Protein AF-A0A0G0H6N5-F1 (afdb_monomer)

pLDDT: mean 94.44, std 5.09, range [59.12, 98.62]

Solvent-accessible surface area (backbone atoms only — not comparable to full-atom values): 9482 Å² total; per-residue (Å²): 94,70,70,58,43,54,49,43,52,52,52,49,60,55,53,62,74,76,54,76,75,87,53,90,59,42,67,60,72,41,92,57,37,70,58,47,52,51,39,45,50,52,49,59,73,76,41,71,73,74,54,72,69,53,48,54,53,51,50,51,51,42,45,60,33,51,78,70,48,75,61,37,67,60,48,35,77,40,40,87,66,27,51,71,58,52,59,52,42,56,65,43,92,46,61,54,31,23,23,48,44,26,50,29,56,28,70,55,72,43,73,83,48,47,59,55,32,59,58,31,58,72,44,93,46,68,65,31,22,44,30,11,54,60,18,48,72,45,35,87,71,52,74,68,55,40,50,48,54,45,63,76,43,66,84,54,84,50,66,67,55,46,52,53,49,64,74,68,102

Secondary structure (DSSP, 8-state):
-HHHHHHHHHHHHHHTTTS--SSTTGGGG-TTHHHHHHHHHHHHHT-SS--HHHHHHHHHHHHHTTTT-TTHHHHHHHTTT-HHHHHHHHT-S-HHHHHHHHHHTTSS--HHHHHHHHHHTT-SSHHHHHHHHHHHTTS---HHHHHHHHHHTTT---HHHHHHHHHH-

Organism: NCBI:txid1619087

Foldseek 3Di:
DLVQLVVVVVLLVVVVVVFDPPDPLSSCVRPCNVVNLVVLLCLLPVDLDDDPSNLVSNLVNLQSCLVVLSCLVSCLVCVVSRVVSLVSQCPDPRLSRNLSSLLSLLPAADPVSLVSLLVQCPPPDVSSVLSSLVSCVRHDDDPVSLVCLCVSCVPPPPPSSVVSNVVSD

InterPro domains:
  IPR011989 Armadillo-like helical [G3DSA:1.25.10.10] (49-158)
  IPR016024 Armadillo-type fold [SSF48371] (86-138)

Radius of gyration: 17.11 Å; Cα contacts (8 Å, |Δi|>4): 186; chains: 1; bounding box: 37×38×45 Å

Nearest PDB structures (foldseek):
  7q1f-assembly2_U  TM=6.982E-01  e=2.074E-02  synthetic construct
  6gwd-assembly1_H  TM=5.064E-01  e=9.784E-03  synthetic construct
  8rbz-assembly1_d  TM=5.357E-01  e=2.502E-02  Homo sapiens
  7q1f-assembly1_D  TM=4.935E-01  e=2.502E-02  synthetic construct
  4zv6-assembly1_A  TM=5.018E-01  e=3.476E-02  synthetic construct

Sequence (169 aa):
MKNKLKIEIINWKHWAKGASKEEDGWESDYPNWNNLISTTTDLIENSKQKSEEELKLIEFVLKVSEETEDLIPIIKINADKHKEMIQYLISSVHWEVRWQICECLSNGNNEYWKKFLISALDDKNEYVQRRALLALNNHDLNELEKIYIKKRFEDTKNKYISKIVTELS

Mean predicted aligned error: 3.4 Å

Structure (mmCIF, N/CA/C/O backbone):
data_AF-A0A0G0H6N5-F1
#
_entry.id   AF-A0A0G0H6N5-F1
#
loop_
_atom_site.group_PDB
_atom_site.id
_atom_site.type_symbol
_atom_site.label_atom_id
_atom_site.label_alt_id
_atom_site.label_comp_id
_atom_site.label_asym_id
_atom_site.label_entity_id
_atom_site.label_seq_id
_atom_site.pdbx_PDB_ins_code
_atom_site.Cartn_x
_atom_site.Cartn_y
_atom_site.Cartn_z
_atom_site.occupancy
_atom_site.B_iso_or_equiv
_atom_site.auth_seq_id
_atom_site.auth_comp_id
_atom_site.auth_asym_id
_atom_site.auth_atom_id
_atom_site.pdbx_PDB_model_num
ATOM 1 N N . MET A 1 1 ? 13.482 12.205 -13.484 1.00 79.31 1 MET A N 1
ATOM 2 C CA . MET A 1 1 ? 13.021 10.988 -12.774 1.00 79.31 1 MET A CA 1
ATOM 3 C C . MET A 1 1 ? 11.890 10.292 -13.521 1.00 79.31 1 MET A C 1
ATOM 5 O O . MET A 1 1 ? 12.128 9.210 -14.032 1.00 79.31 1 MET A O 1
ATOM 9 N N . LYS A 1 2 ? 10.725 10.929 -13.712 1.00 86.00 2 LYS A N 1
ATOM 10 C CA . LYS A 1 2 ? 9.573 10.369 -14.452 1.00 86.00 2 LYS A CA 1
ATOM 11 C C . LYS A 1 2 ? 9.917 9.663 -15.778 1.00 86.00 2 LYS A C 1
ATOM 13 O O . LYS A 1 2 ? 9.547 8.511 -15.967 1.00 86.00 2 LYS A O 1
ATOM 18 N N . ASN A 1 3 ? 10.670 10.316 -16.670 1.00 90.69 3 ASN A N 1
ATOM 19 C CA . ASN A 1 3 ? 11.058 9.718 -17.960 1.00 90.69 3 ASN A CA 1
ATOM 20 C C . ASN A 1 3 ? 11.945 8.475 -17.799 1.00 90.69 3 ASN A C 1
ATOM 22 O O . ASN A 1 3 ? 11.782 7.517 -18.545 1.00 90.69 3 ASN A O 1
ATOM 26 N N . LYS A 1 4 ? 12.842 8.472 -16.803 1.00 94.25 4 LYS A N 1
ATOM 27 C CA . LYS A 1 4 ? 13.697 7.320 -16.489 1.00 94.25 4 LYS A CA 1
ATOM 28 C C . LYS A 1 4 ? 12.845 6.149 -15.996 1.00 94.25 4 LYS A C 1
ATOM 30 O O . LYS A 1 4 ? 12.963 5.058 -16.534 1.00 94.25 4 LYS A O 1
ATOM 35 N N . LEU A 1 5 ? 11.914 6.399 -15.068 1.00 96.50 5 LEU A N 1
ATOM 36 C CA . LEU A 1 5 ? 11.008 5.363 -14.562 1.00 96.50 5 LEU A CA 1
ATOM 37 C C . LEU A 1 5 ? 10.141 4.764 -15.675 1.00 96.50 5 LEU A C 1
ATOM 39 O O . LEU A 1 5 ? 9.966 3.554 -15.757 1.00 96.50 5 LEU A O 1
ATOM 43 N N . LYS A 1 6 ? 9.630 5.610 -16.575 1.00 97.56 6 LYS A N 1
ATOM 44 C CA . LYS A 1 6 ? 8.842 5.161 -17.725 1.00 97.56 6 LYS A CA 1
ATOM 45 C C . LYS A 1 6 ? 9.638 4.223 -18.637 1.00 97.56 6 LYS A C 1
ATOM 47 O O . LYS A 1 6 ? 9.087 3.221 -19.083 1.00 97.56 6 LYS A O 1
ATOM 52 N N . ILE A 1 7 ? 10.911 4.531 -18.890 1.00 97.38 7 ILE A N 1
ATOM 53 C CA . ILE A 1 7 ? 11.813 3.669 -19.668 1.00 97.38 7 ILE A CA 1
ATOM 54 C C . ILE A 1 7 ? 12.045 2.341 -18.939 1.00 97.38 7 ILE A C 1
ATOM 56 O O . ILE A 1 7 ? 11.888 1.289 -19.553 1.00 97.38 7 ILE A O 1
ATOM 60 N N . GLU A 1 8 ? 12.322 2.366 -17.633 1.00 97.75 8 GLU A N 1
ATOM 61 C CA . GLU A 1 8 ? 12.516 1.134 -16.853 1.00 97.75 8 GLU A CA 1
ATOM 62 C C . GLU A 1 8 ? 11.275 0.241 -16.842 1.00 97.75 8 GLU A C 1
ATOM 64 O O . GLU A 1 8 ? 11.386 -0.964 -17.041 1.00 97.75 8 GLU A O 1
ATOM 69 N N . ILE A 1 9 ? 10.078 0.817 -16.715 1.00 98.38 9 ILE A N 1
ATOM 70 C CA . ILE A 1 9 ? 8.820 0.063 -16.794 1.00 98.38 9 ILE A CA 1
ATOM 71 C C . ILE A 1 9 ? 8.620 -0.553 -18.186 1.00 98.38 9 ILE A C 1
ATOM 73 O O . ILE A 1 9 ? 8.109 -1.667 -18.299 1.00 98.38 9 ILE A O 1
ATOM 77 N N . ILE A 1 10 ? 9.003 0.144 -19.260 1.00 98.38 10 ILE A N 1
ATOM 78 C CA . ILE A 1 10 ? 8.945 -0.410 -20.622 1.00 98.38 10 ILE A CA 1
ATOM 79 C C . ILE A 1 10 ? 9.908 -1.596 -20.756 1.00 98.38 10 ILE A C 1
ATOM 81 O O . ILE A 1 10 ? 9.511 -2.636 -21.284 1.00 98.38 10 ILE A O 1
ATOM 85 N N . ASN A 1 11 ? 11.133 -1.461 -20.246 1.00 98.31 11 ASN A N 1
ATOM 86 C CA . ASN A 1 11 ? 12.138 -2.522 -20.270 1.00 98.31 11 ASN A CA 1
ATOM 87 C C . ASN A 1 11 ? 11.691 -3.737 -19.448 1.00 98.31 11 ASN A C 1
ATOM 89 O O . ASN A 1 11 ? 11.735 -4.858 -19.956 1.00 98.31 11 ASN A O 1
ATOM 93 N N . TRP A 1 12 ? 11.162 -3.512 -18.241 1.00 98.50 12 TRP A N 1
ATOM 94 C CA . TRP A 1 12 ? 10.581 -4.557 -17.398 1.00 98.50 12 TRP A CA 1
ATOM 95 C C . TRP A 1 12 ? 9.454 -5.290 -18.135 1.00 98.50 12 TRP A C 1
ATOM 97 O O . TRP A 1 12 ? 9.476 -6.512 -18.250 1.00 98.50 12 TRP A O 1
ATOM 107 N N . LYS A 1 13 ? 8.512 -4.556 -18.749 1.00 98.44 13 LYS A N 1
ATOM 108 C CA . LYS A 1 13 ? 7.403 -5.149 -19.522 1.00 98.44 13 LYS A CA 1
ATOM 109 C C . LYS A 1 13 ? 7.876 -5.938 -20.738 1.00 98.44 13 LYS A C 1
ATOM 111 O O . LYS A 1 13 ? 7.189 -6.866 -21.157 1.00 98.44 13 LYS A O 1
ATOM 116 N N . HIS A 1 14 ? 8.985 -5.539 -21.356 1.00 98.44 14 HIS A N 1
ATOM 117 C CA . HIS A 1 14 ? 9.570 -6.276 -22.469 1.00 98.44 14 HIS A CA 1
ATOM 118 C C . HIS A 1 14 ? 10.200 -7.584 -21.985 1.00 98.44 14 HIS A C 1
ATOM 120 O O . HIS A 1 14 ? 9.874 -8.641 -22.520 1.00 98.44 14 HIS A O 1
ATOM 126 N N . TRP A 1 15 ? 11.031 -7.514 -20.944 1.00 98.31 15 TRP A N 1
ATOM 127 C CA . TRP A 1 15 ? 11.669 -8.672 -20.321 1.00 98.31 15 TRP A CA 1
ATOM 128 C C . TRP A 1 15 ? 10.642 -9.690 -19.796 1.00 98.31 15 TRP A C 1
ATOM 130 O O . TRP A 1 15 ? 10.730 -10.875 -20.113 1.00 98.31 15 TRP A O 1
ATOM 140 N N . ALA A 1 16 ? 9.587 -9.219 -19.126 1.00 97.75 16 ALA A N 1
ATOM 141 C CA . ALA A 1 16 ? 8.521 -10.037 -18.543 1.00 97.75 16 ALA A CA 1
ATOM 142 C C . ALA A 1 16 ? 7.744 -10.910 -19.552 1.00 97.75 16 ALA A C 1
ATOM 144 O O . ALA A 1 16 ? 6.986 -11.800 -19.160 1.00 97.75 16 ALA A O 1
ATOM 145 N N . LYS A 1 17 ? 7.893 -10.665 -20.863 1.00 97.69 17 LYS A N 1
ATOM 146 C CA . LYS A 1 17 ? 7.310 -11.518 -21.913 1.00 97.69 17 LYS A CA 1
ATOM 147 C C . LYS A 1 17 ? 8.041 -12.849 -22.072 1.00 97.69 17 LYS A C 1
ATOM 149 O O . LYS A 1 17 ? 7.424 -13.795 -22.547 1.00 97.69 17 LYS A O 1
ATOM 154 N N . GLY A 1 18 ? 9.330 -12.894 -21.734 1.00 97.12 18 GLY A N 1
ATOM 155 C CA . GLY A 1 18 ? 10.176 -14.085 -21.840 1.00 97.12 18 GLY A CA 1
ATOM 156 C C . GLY A 1 18 ? 10.632 -14.649 -20.495 1.00 97.12 18 GLY A C 1
ATOM 157 O O . GLY A 1 18 ? 11.342 -15.648 -20.486 1.00 97.12 18 GLY A O 1
ATOM 158 N N . ALA A 1 19 ? 10.258 -14.014 -19.382 1.00 95.69 19 ALA A N 1
ATOM 159 C CA . ALA A 1 19 ? 10.589 -14.480 -18.042 1.00 95.69 19 ALA A CA 1
ATOM 160 C C . ALA A 1 19 ? 9.808 -15.753 -17.676 1.00 95.69 19 ALA A C 1
ATOM 162 O O . ALA A 1 19 ? 8.649 -15.914 -18.078 1.00 95.69 19 ALA A O 1
ATOM 163 N N . SER A 1 20 ? 10.441 -16.632 -16.893 1.00 94.69 20 SER A N 1
ATOM 164 C CA . SER A 1 20 ? 9.733 -17.718 -16.209 1.00 94.69 20 SER A CA 1
ATOM 165 C C . SER A 1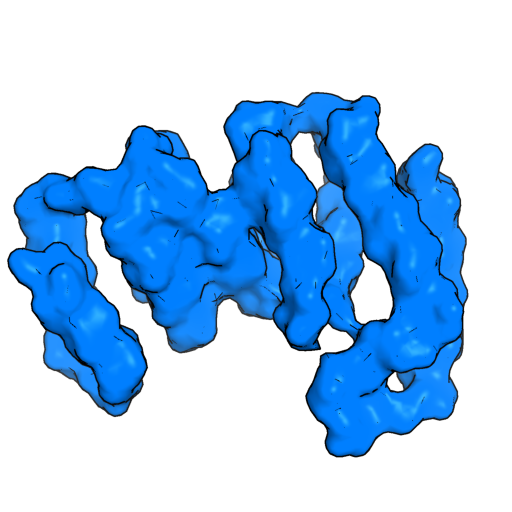 20 ? 8.772 -17.130 -15.176 1.00 94.69 20 SER A C 1
ATOM 167 O O . SER A 1 20 ? 9.056 -16.084 -14.603 1.00 94.69 20 SER A O 1
ATOM 169 N N . LYS A 1 21 ? 7.630 -17.789 -14.966 1.00 95.12 21 LYS A N 1
ATOM 170 C CA . LYS A 1 21 ? 6.591 -17.393 -13.992 1.00 95.12 21 LYS A CA 1
ATOM 171 C C . LYS A 1 21 ? 6.180 -18.568 -13.109 1.00 95.12 21 LYS A C 1
ATOM 173 O O . LYS A 1 21 ? 5.034 -18.658 -12.681 1.00 95.12 21 LYS A O 1
ATOM 178 N N . GLU A 1 22 ? 7.080 -19.539 -12.986 1.00 92.31 22 GLU A N 1
ATOM 179 C CA . GLU A 1 22 ? 6.850 -20.762 -12.217 1.00 92.31 22 GLU A CA 1
ATOM 180 C C . GLU A 1 22 ? 6.987 -20.518 -10.712 1.00 92.31 22 GLU A C 1
ATOM 182 O O . GLU A 1 22 ? 6.350 -21.218 -9.930 1.00 92.31 22 GLU A O 1
ATOM 187 N N . GLU A 1 23 ? 7.784 -19.521 -10.324 1.00 90.31 23 GLU A N 1
ATOM 188 C CA . GLU A 1 23 ? 7.996 -19.121 -8.936 1.00 90.31 23 GLU A CA 1
ATOM 189 C C . GLU A 1 23 ? 7.258 -17.811 -8.639 1.00 90.31 23 GLU A C 1
ATOM 191 O O . GLU A 1 23 ? 7.214 -16.900 -9.472 1.00 90.31 23 GLU A O 1
ATOM 196 N N . ASP A 1 24 ? 6.678 -17.718 -7.442 1.00 89.12 24 ASP A N 1
ATOM 197 C CA . ASP A 1 24 ? 6.140 -16.460 -6.927 1.00 89.12 24 ASP A CA 1
ATOM 198 C C . ASP A 1 24 ? 7.288 -15.449 -6.752 1.00 89.12 24 ASP A C 1
ATOM 200 O O . ASP A 1 24 ? 8.400 -15.811 -6.367 1.00 89.12 24 ASP A O 1
ATOM 204 N N . GLY A 1 25 ? 7.037 -14.176 -7.064 1.00 91.31 25 GLY A N 1
ATOM 205 C CA . GLY A 1 25 ? 8.047 -13.115 -6.972 1.00 91.31 25 GLY A CA 1
ATOM 206 C C . GLY A 1 25 ? 9.014 -13.036 -8.155 1.00 91.31 25 GLY A C 1
ATOM 207 O O . GLY A 1 25 ? 9.939 -12.214 -8.123 1.00 91.31 25 GLY A O 1
ATOM 208 N N . TRP A 1 26 ? 8.780 -13.815 -9.221 1.00 96.25 26 TRP A N 1
ATOM 209 C CA . TRP A 1 26 ? 9.547 -13.766 -10.474 1.00 96.25 26 TRP A CA 1
ATOM 210 C C . TRP A 1 26 ? 9.672 -12.345 -11.041 1.00 96.25 26 TRP A C 1
ATOM 212 O O . TRP A 1 26 ? 10.624 -12.046 -11.753 1.00 96.25 26 TRP A O 1
ATOM 222 N N . GLU A 1 27 ? 8.750 -11.426 -10.736 1.00 97.19 27 GLU A N 1
ATOM 223 C CA . GLU A 1 27 ? 8.817 -10.022 -11.147 1.00 97.19 27 GLU A CA 1
ATOM 224 C C . GLU A 1 27 ? 10.145 -9.346 -10.766 1.00 97.19 27 GLU A C 1
ATOM 226 O O . GLU A 1 27 ? 10.626 -8.470 -11.503 1.00 97.19 27 GLU A O 1
ATOM 231 N N . SER A 1 28 ? 10.724 -9.772 -9.638 1.00 96.75 28 SER A N 1
ATOM 232 C CA . SER A 1 28 ? 11.974 -9.261 -9.074 1.00 96.75 28 SER A CA 1
ATOM 233 C C . SER A 1 28 ? 13.239 -9.866 -9.692 1.00 96.75 28 SER A C 1
ATOM 235 O O . SER A 1 28 ? 14.312 -9.272 -9.574 1.00 96.75 28 SER A O 1
ATOM 237 N N . ASP A 1 29 ? 13.110 -10.941 -10.480 1.00 97.25 29 ASP A N 1
ATOM 238 C CA . ASP A 1 29 ? 14.210 -11.511 -11.274 1.00 97.25 29 ASP A CA 1
ATOM 239 C C . ASP A 1 29 ? 14.613 -10.616 -12.456 1.00 97.25 29 ASP A C 1
ATOM 241 O O . ASP A 1 29 ? 15.570 -10.900 -13.187 1.00 97.25 29 ASP A O 1
ATOM 245 N N . TYR A 1 30 ? 13.886 -9.515 -12.676 1.00 98.06 30 TYR A N 1
ATOM 246 C CA . TYR A 1 30 ? 14.235 -8.524 -13.680 1.00 98.06 30 TYR A CA 1
ATOM 247 C C . TYR A 1 30 ? 15.675 -8.026 -13.458 1.00 98.06 30 TYR A C 1
ATOM 249 O O . TYR A 1 30 ? 15.964 -7.439 -12.415 1.00 98.06 30 TYR A O 1
ATOM 257 N N . PRO A 1 31 ? 16.582 -8.131 -14.453 1.00 98.00 31 PRO A N 1
ATOM 258 C CA . PRO A 1 31 ? 17.995 -7.802 -14.253 1.00 98.00 31 PRO A CA 1
ATOM 259 C C . PRO A 1 31 ? 18.276 -6.374 -13.766 1.00 98.00 31 PRO A C 1
ATOM 261 O O . PRO A 1 31 ? 19.305 -6.134 -13.139 1.00 98.00 31 PRO A O 1
ATOM 264 N N . ASN A 1 32 ? 17.374 -5.421 -14.037 1.00 98.06 32 ASN A N 1
ATOM 265 C CA . ASN A 1 32 ? 17.494 -4.044 -13.549 1.00 98.06 32 ASN A CA 1
ATOM 266 C C . ASN A 1 32 ? 16.489 -3.715 -12.430 1.00 98.06 32 ASN A C 1
ATOM 268 O O . ASN A 1 32 ? 16.107 -2.550 -12.287 1.00 98.06 32 ASN A O 1
ATOM 272 N N . TRP A 1 33 ? 16.064 -4.702 -11.632 1.00 98.12 33 TRP A N 1
ATOM 273 C CA . TRP A 1 33 ? 15.134 -4.524 -10.508 1.00 98.12 33 TRP A CA 1
ATOM 274 C C . TRP A 1 33 ? 15.539 -3.367 -9.591 1.00 98.12 33 TRP A C 1
ATOM 276 O O . TRP A 1 33 ? 14.781 -2.418 -9.397 1.00 98.12 33 TRP A O 1
ATOM 286 N N . ASN A 1 34 ? 16.798 -3.353 -9.151 1.00 97.81 34 ASN A N 1
ATOM 287 C CA . ASN A 1 34 ? 17.333 -2.289 -8.299 1.00 97.81 34 ASN A CA 1
ATOM 288 C C . ASN A 1 34 ? 17.224 -0.894 -8.937 1.00 97.81 34 ASN A C 1
ATOM 290 O O . ASN A 1 34 ? 17.009 0.098 -8.240 1.00 97.81 34 ASN A O 1
ATOM 294 N N . ASN A 1 35 ? 17.353 -0.785 -10.264 1.00 97.75 35 ASN A N 1
ATOM 295 C CA . ASN A 1 35 ? 17.201 0.490 -10.967 1.00 97.75 35 ASN A CA 1
ATOM 296 C C . ASN A 1 35 ? 15.725 0.916 -11.059 1.00 97.75 35 ASN A C 1
ATOM 298 O O . ASN A 1 35 ? 15.427 2.109 -10.953 1.00 97.75 35 ASN A O 1
ATOM 302 N N . LEU A 1 36 ? 14.804 -0.043 -11.217 1.00 98.31 36 LEU A N 1
ATOM 303 C CA . LEU A 1 36 ? 13.360 0.196 -11.180 1.00 98.31 36 LEU A CA 1
ATOM 304 C C . LEU A 1 36 ? 12.926 0.703 -9.795 1.00 98.31 36 LEU A C 1
ATOM 306 O O . LEU A 1 36 ? 12.270 1.745 -9.707 1.00 98.31 36 LEU A O 1
ATOM 310 N N . ILE A 1 37 ? 13.358 0.024 -8.728 1.00 98.19 37 ILE A N 1
ATOM 311 C CA . ILE A 1 37 ? 13.067 0.407 -7.341 1.00 98.19 37 ILE A CA 1
ATOM 312 C C . ILE A 1 37 ? 13.694 1.760 -7.005 1.00 98.19 37 ILE A C 1
ATOM 314 O O . ILE A 1 37 ? 12.967 2.685 -6.654 1.00 98.19 37 ILE A O 1
ATOM 318 N N . SER A 1 38 ? 15.006 1.939 -7.200 1.00 97.31 38 SER A N 1
ATOM 319 C CA . SER A 1 38 ? 15.679 3.212 -6.877 1.00 97.31 38 SER A CA 1
ATOM 320 C C . SER A 1 38 ? 15.092 4.406 -7.630 1.00 97.31 38 SER A C 1
ATOM 322 O O . SER A 1 38 ? 14.843 5.447 -7.032 1.00 97.31 38 SER A O 1
ATOM 324 N N . THR A 1 39 ? 14.771 4.260 -8.919 1.00 97.25 39 THR A N 1
ATOM 325 C CA . THR A 1 39 ? 14.159 5.358 -9.686 1.00 97.25 39 THR A CA 1
ATOM 326 C C . THR A 1 39 ? 12.739 5.677 -9.196 1.00 97.25 39 THR A C 1
ATOM 328 O O . THR A 1 39 ? 12.292 6.825 -9.292 1.00 97.25 39 THR A O 1
ATOM 331 N N . THR A 1 40 ? 12.020 4.682 -8.669 1.00 97.75 40 THR A N 1
ATOM 332 C CA . THR A 1 40 ? 10.706 4.878 -8.040 1.00 97.75 40 THR A CA 1
ATOM 333 C C . THR A 1 40 ? 10.839 5.564 -6.685 1.00 97.75 40 THR A C 1
ATOM 335 O O . THR A 1 40 ? 10.109 6.520 -6.432 1.00 97.75 40 THR A O 1
ATOM 338 N N . THR A 1 41 ? 11.803 5.150 -5.861 1.00 96.88 41 THR A N 1
ATOM 339 C CA . THR A 1 41 ? 12.170 5.805 -4.597 1.00 96.88 41 THR A CA 1
ATOM 340 C C . THR A 1 41 ? 12.508 7.274 -4.818 1.00 96.88 41 THR A C 1
ATOM 342 O O . THR A 1 41 ? 11.866 8.140 -4.224 1.00 96.88 41 THR A O 1
ATOM 345 N N . ASP A 1 42 ? 13.396 7.571 -5.771 1.00 95.19 42 ASP A N 1
ATOM 346 C CA . ASP A 1 42 ? 13.746 8.944 -6.141 1.00 95.19 42 ASP A CA 1
ATOM 347 C C . ASP A 1 42 ? 12.495 9.747 -6.516 1.00 95.19 42 ASP A C 1
ATOM 349 O O . ASP A 1 42 ? 12.330 10.901 -6.111 1.00 95.19 42 ASP A O 1
ATOM 353 N N . LEU A 1 43 ? 11.591 9.147 -7.299 1.00 94.81 43 LEU A N 1
ATOM 354 C CA . LEU A 1 43 ? 10.347 9.801 -7.679 1.00 94.81 43 LEU A CA 1
ATOM 355 C C . LEU A 1 43 ? 9.456 10.049 -6.461 1.00 94.81 43 LEU A C 1
ATOM 357 O O . LEU A 1 43 ? 8.851 11.118 -6.392 1.00 94.81 43 LEU A O 1
ATOM 361 N N . ILE A 1 44 ? 9.348 9.094 -5.529 1.00 95.19 44 ILE A N 1
ATOM 362 C CA . ILE A 1 44 ? 8.600 9.226 -4.272 1.00 95.19 44 ILE A CA 1
ATOM 363 C C . ILE A 1 44 ? 9.107 10.440 -3.492 1.00 95.19 44 ILE A C 1
ATOM 365 O O . ILE A 1 44 ? 8.312 11.345 -3.245 1.00 95.19 44 ILE A O 1
ATOM 369 N N . GLU A 1 45 ? 10.409 10.515 -3.230 1.00 93.50 45 GLU A N 1
ATOM 370 C CA . GLU A 1 45 ? 11.019 11.481 -2.311 1.00 93.50 45 GLU A CA 1
ATOM 371 C C . GLU A 1 45 ? 11.093 12.920 -2.849 1.00 93.50 45 GLU A C 1
ATOM 373 O O . GLU A 1 45 ? 10.914 13.886 -2.093 1.00 93.50 45 GLU A O 1
ATOM 378 N N . ASN A 1 46 ? 11.345 13.089 -4.150 1.00 85.38 46 ASN A N 1
ATOM 379 C CA . ASN A 1 46 ? 11.785 14.372 -4.712 1.00 85.38 46 ASN A CA 1
ATOM 380 C C . ASN A 1 46 ? 10.658 15.314 -5.178 1.00 85.38 46 ASN A C 1
ATOM 382 O O . ASN A 1 46 ? 10.942 16.404 -5.675 1.00 85.38 46 ASN A O 1
ATOM 386 N N . SER A 1 47 ? 9.380 14.958 -4.999 1.00 76.94 47 SER A N 1
ATOM 387 C CA . SER A 1 47 ? 8.270 15.897 -5.225 1.00 76.94 47 SER A CA 1
ATOM 388 C C . SER A 1 47 ? 7.147 15.718 -4.217 1.00 76.94 47 SER A C 1
ATOM 390 O O . SER A 1 47 ? 6.653 14.611 -4.024 1.00 76.94 47 SER A O 1
ATOM 392 N N . LYS A 1 48 ? 6.690 16.816 -3.603 1.00 78.50 48 LYS A N 1
ATOM 393 C CA . LYS A 1 48 ? 5.567 16.780 -2.655 1.00 78.50 48 LYS A CA 1
ATOM 394 C C . LYS A 1 48 ? 4.263 16.360 -3.340 1.00 78.50 48 LYS A C 1
ATOM 396 O O . LYS A 1 48 ? 3.543 15.529 -2.794 1.00 78.50 48 LYS A O 1
ATOM 401 N N . GLN A 1 49 ? 4.011 16.889 -4.538 1.00 88.88 49 GLN A N 1
ATOM 402 C CA . GLN A 1 49 ? 2.829 16.595 -5.346 1.00 88.88 49 GLN A CA 1
ATOM 403 C C . GLN A 1 49 ? 3.206 15.742 -6.558 1.00 88.88 49 GLN A C 1
ATOM 405 O O . GLN A 1 49 ? 4.242 15.967 -7.186 1.00 88.88 49 GLN A O 1
ATOM 410 N N . LYS A 1 50 ? 2.366 14.764 -6.893 1.00 93.00 50 LYS A N 1
ATOM 411 C CA . LYS A 1 50 ? 2.566 13.896 -8.054 1.00 93.00 50 LYS A CA 1
ATOM 412 C C . LYS A 1 50 ? 1.489 14.144 -9.087 1.00 93.00 50 LYS A C 1
ATOM 414 O O . LYS A 1 50 ? 0.313 14.249 -8.753 1.00 93.00 50 LYS A O 1
ATOM 419 N N . SER A 1 51 ? 1.907 14.221 -10.343 1.00 95.06 51 SER A N 1
ATOM 420 C CA . SER A 1 51 ? 0.981 14.161 -11.468 1.00 95.06 51 SER A CA 1
ATOM 421 C C . SER A 1 51 ? 0.303 12.791 -11.526 1.00 95.06 51 SER A C 1
ATOM 423 O O . SER A 1 51 ? 0.860 11.791 -11.075 1.00 95.06 51 SER A O 1
ATOM 425 N N . GLU A 1 52 ? -0.874 12.723 -12.143 1.00 95.56 52 GLU A N 1
ATOM 426 C CA . GLU A 1 52 ? -1.597 11.461 -12.342 1.00 95.56 52 GLU A CA 1
ATOM 427 C C . GLU A 1 52 ? -0.737 10.402 -13.054 1.00 95.56 52 GLU A C 1
ATOM 429 O O . GLU A 1 52 ? -0.763 9.227 -12.702 1.00 95.56 52 GLU A O 1
ATOM 434 N N . GLU A 1 53 ? 0.082 10.810 -14.030 1.00 96.19 53 GLU A N 1
ATOM 435 C CA . GLU A 1 53 ? 1.000 9.886 -14.700 1.00 96.19 53 GLU A CA 1
ATOM 436 C C . GLU A 1 53 ? 2.063 9.346 -13.733 1.00 96.19 53 GLU A C 1
ATOM 438 O O . GLU A 1 53 ? 2.364 8.161 -13.777 1.00 96.19 53 GLU A O 1
ATOM 443 N N . GLU A 1 54 ? 2.610 10.168 -12.835 1.00 96.88 54 GLU A N 1
ATOM 444 C CA . GLU A 1 54 ? 3.569 9.693 -11.827 1.00 96.88 54 GLU A CA 1
ATOM 445 C C . GLU A 1 54 ? 2.919 8.744 -10.821 1.00 96.88 54 GLU A C 1
ATOM 447 O O . GLU A 1 54 ? 3.532 7.739 -10.470 1.00 96.88 54 GLU A O 1
ATOM 452 N N . LEU A 1 55 ? 1.677 9.016 -10.413 1.00 97.75 55 LEU A N 1
ATOM 453 C CA . LEU A 1 55 ? 0.906 8.124 -9.545 1.00 97.75 55 LEU A CA 1
ATO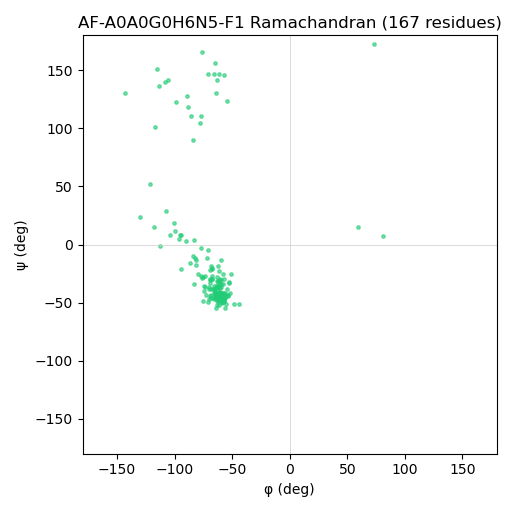M 454 C C . LEU A 1 55 ? 0.697 6.754 -10.197 1.00 97.75 55 LEU A C 1
ATOM 456 O O . LEU A 1 55 ? 0.966 5.740 -9.560 1.00 97.75 55 LEU A O 1
ATOM 460 N N . LYS A 1 56 ? 0.333 6.714 -11.485 1.00 98.06 56 LYS A N 1
ATOM 461 C CA . LYS A 1 56 ? 0.195 5.461 -12.250 1.00 98.06 56 LYS A CA 1
ATOM 462 C C . LYS A 1 56 ? 1.511 4.699 -12.396 1.00 98.06 56 LYS A C 1
ATOM 464 O O . LYS A 1 56 ? 1.506 3.471 -12.418 1.00 98.06 56 LYS A O 1
ATOM 469 N N . LEU A 1 57 ? 2.639 5.402 -12.522 1.00 98.31 57 LEU A N 1
ATOM 470 C CA . LEU A 1 57 ? 3.953 4.754 -12.572 1.00 98.31 57 LEU A CA 1
ATOM 471 C C . LEU A 1 57 ? 4.314 4.145 -11.209 1.00 98.31 57 LEU A C 1
ATOM 473 O O . LEU A 1 57 ? 4.754 3.004 -11.173 1.00 98.31 57 LEU A O 1
ATOM 477 N N . ILE A 1 58 ? 4.087 4.865 -10.106 1.00 98.12 58 ILE A N 1
ATOM 478 C CA . ILE A 1 58 ? 4.331 4.358 -8.742 1.00 98.12 58 ILE A CA 1
ATOM 479 C C . ILE A 1 58 ? 3.418 3.164 -8.438 1.00 98.12 58 ILE A C 1
ATOM 481 O O . ILE A 1 58 ? 3.892 2.137 -7.963 1.00 98.12 58 ILE A O 1
ATOM 485 N N . GLU A 1 59 ? 2.128 3.274 -8.762 1.00 98.56 59 GLU A N 1
ATOM 486 C CA . GLU A 1 59 ? 1.139 2.201 -8.612 1.00 98.56 59 GLU A CA 1
ATOM 487 C C . GLU A 1 59 ? 1.553 0.938 -9.373 1.00 98.56 59 GLU A C 1
ATOM 489 O O . GLU A 1 59 ? 1.450 -0.167 -8.844 1.00 98.56 59 GLU A O 1
ATOM 494 N N . PHE A 1 60 ? 2.071 1.095 -10.597 1.00 98.62 60 PHE A N 1
ATOM 495 C CA . PHE A 1 60 ? 2.586 -0.029 -11.371 1.00 98.62 60 PHE A CA 1
ATOM 496 C C . PHE A 1 60 ? 3.743 -0.734 -10.658 1.00 98.62 60 PHE A C 1
ATOM 498 O O . PHE A 1 60 ? 3.753 -1.961 -10.619 1.00 98.62 60 PHE A O 1
ATOM 505 N N . VAL A 1 61 ? 4.705 0.020 -10.113 1.00 98.50 61 VAL A N 1
ATOM 506 C CA . VAL A 1 61 ? 5.867 -0.584 -9.444 1.00 98.50 61 VAL A CA 1
ATOM 507 C C . VAL A 1 61 ? 5.456 -1.270 -8.150 1.00 98.50 61 VAL A C 1
ATOM 509 O O . VAL A 1 61 ? 5.840 -2.414 -7.961 1.00 98.50 61 VAL A O 1
ATOM 512 N N . LEU A 1 62 ? 4.599 -0.642 -7.336 1.00 98.38 62 LEU A N 1
ATOM 513 C CA . LEU A 1 62 ? 4.034 -1.278 -6.141 1.00 98.38 62 LEU A CA 1
ATOM 514 C C . LEU A 1 62 ? 3.365 -2.609 -6.469 1.00 98.38 62 LEU A C 1
ATOM 516 O O . LEU A 1 62 ? 3.584 -3.596 -5.779 1.00 98.38 62 LEU A O 1
ATOM 520 N N . LYS A 1 63 ? 2.578 -2.653 -7.547 1.00 97.94 63 LYS A N 1
ATOM 521 C CA . LYS A 1 63 ? 1.915 -3.887 -7.961 1.00 97.94 63 LYS A CA 1
ATOM 522 C C . LYS A 1 63 ? 2.916 -5.010 -8.248 1.00 97.94 63 LYS A C 1
ATOM 524 O O . LYS A 1 63 ? 2.679 -6.133 -7.834 1.00 97.94 63 LYS A O 1
ATOM 529 N N . VAL A 1 64 ? 3.985 -4.729 -8.994 1.00 97.31 64 VAL A N 1
ATOM 530 C CA . VAL A 1 64 ? 4.959 -5.771 -9.374 1.00 97.31 64 VAL A CA 1
ATOM 531 C C . VAL A 1 64 ? 5.969 -6.074 -8.268 1.00 97.31 64 VAL A C 1
ATOM 533 O O . VAL A 1 64 ? 6.677 -7.063 -8.369 1.00 97.31 64 VAL A O 1
ATOM 536 N N . SER A 1 65 ? 6.055 -5.236 -7.231 1.00 96.62 65 SER A N 1
ATOM 537 C CA . SER A 1 65 ? 6.946 -5.416 -6.080 1.00 96.62 65 SER A CA 1
ATOM 538 C C . SER A 1 65 ? 6.237 -5.973 -4.848 1.00 96.62 65 SER A C 1
ATOM 540 O 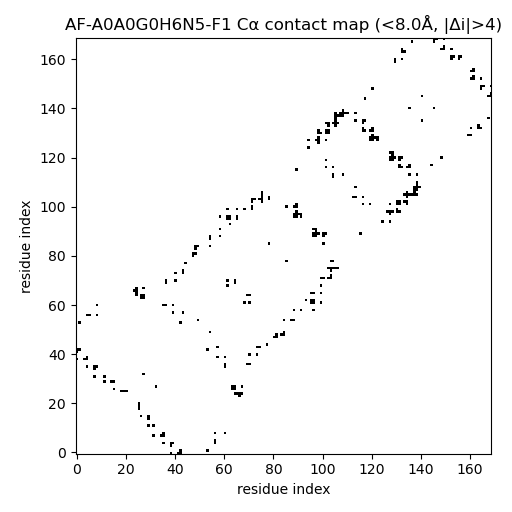O . SER A 1 65 ? 6.738 -5.783 -3.742 1.00 96.62 65 SER A O 1
ATOM 542 N N . GLU A 1 66 ? 5.054 -6.582 -4.988 1.00 95.31 66 GLU A N 1
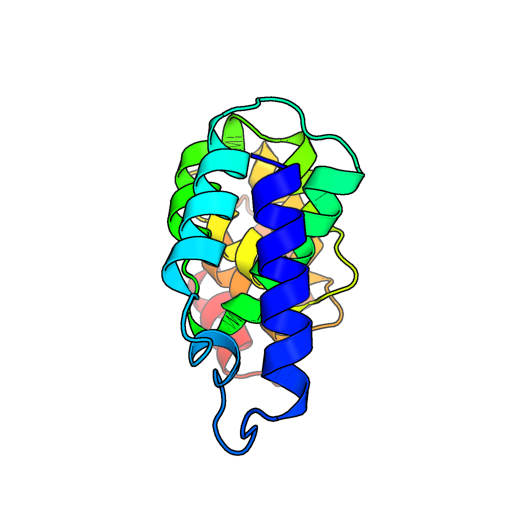ATOM 543 C CA . GLU A 1 66 ? 4.290 -7.007 -3.810 1.00 95.31 66 GLU A CA 1
ATOM 544 C C . GLU A 1 66 ? 5.032 -8.056 -2.973 1.00 95.31 66 GLU A C 1
ATOM 546 O O . GLU A 1 66 ? 5.003 -7.985 -1.750 1.00 95.31 66 GLU A O 1
ATOM 551 N N . GLU A 1 67 ? 5.771 -8.953 -3.624 1.00 94.56 67 GLU A N 1
ATOM 552 C CA . GLU A 1 67 ? 6.517 -10.020 -2.950 1.00 94.56 67 GLU A CA 1
ATOM 553 C C . GLU A 1 67 ? 7.793 -9.519 -2.259 1.00 94.56 67 GLU A C 1
ATOM 555 O O . GLU A 1 67 ? 8.230 -10.096 -1.265 1.00 94.56 67 GLU A O 1
ATOM 560 N N . THR A 1 68 ? 8.403 -8.437 -2.757 1.00 96.00 68 THR A N 1
ATOM 561 C CA . THR A 1 68 ? 9.653 -7.907 -2.184 1.00 96.00 68 THR A CA 1
ATOM 562 C C . THR A 1 68 ? 9.429 -6.804 -1.159 1.00 96.00 68 THR A C 1
ATOM 564 O O . THR A 1 68 ? 10.312 -6.539 -0.346 1.00 96.00 68 THR A O 1
ATOM 567 N N . GLU A 1 69 ? 8.269 -6.141 -1.191 1.00 95.81 69 GLU A N 1
ATOM 568 C CA . GLU A 1 69 ? 7.900 -5.057 -0.274 1.00 95.81 69 GLU A CA 1
ATOM 569 C C . GLU A 1 69 ? 8.864 -3.843 -0.296 1.00 95.81 69 GLU A C 1
ATOM 571 O O . GLU A 1 69 ? 8.797 -2.969 0.574 1.00 95.81 69 GLU A O 1
ATOM 576 N N . ASP A 1 70 ? 9.732 -3.733 -1.312 1.00 97.19 70 ASP A N 1
ATOM 577 C CA . ASP A 1 70 ? 10.876 -2.801 -1.348 1.00 97.19 70 ASP A CA 1
ATOM 578 C C . ASP A 1 70 ? 10.491 -1.322 -1.162 1.00 97.19 70 ASP A C 1
ATOM 580 O O . ASP A 1 70 ? 11.270 -0.510 -0.653 1.00 97.19 70 ASP A O 1
ATOM 584 N N . LEU A 1 71 ? 9.283 -0.943 -1.589 1.00 97.25 71 LEU A N 1
ATOM 585 C CA . LEU A 1 71 ? 8.799 0.436 -1.516 1.00 97.25 71 LEU A CA 1
ATOM 586 C C . LEU A 1 71 ? 8.135 0.783 -0.177 1.00 97.25 71 LEU A C 1
ATOM 588 O O . LEU A 1 71 ? 7.988 1.974 0.125 1.00 97.25 71 LEU A O 1
ATOM 592 N N . ILE A 1 72 ? 7.762 -0.209 0.641 1.00 96.56 72 ILE A N 1
ATOM 593 C CA . ILE A 1 72 ? 7.061 0.017 1.912 1.00 96.56 72 ILE A CA 1
ATOM 594 C C . ILE A 1 72 ? 7.867 0.930 2.847 1.00 96.56 72 ILE A C 1
ATOM 596 O O . ILE A 1 72 ? 7.300 1.925 3.310 1.00 96.56 72 ILE A O 1
ATOM 600 N N . PRO A 1 73 ? 9.173 0.701 3.111 1.00 95.56 73 PRO A N 1
ATOM 601 C CA . PRO A 1 73 ? 9.931 1.544 4.038 1.00 95.56 73 PRO A CA 1
ATOM 602 C C . PRO A 1 73 ? 9.969 3.018 3.613 1.00 95.56 73 PRO A C 1
ATOM 604 O O . PRO A 1 73 ? 9.782 3.916 4.437 1.00 95.56 73 PRO A O 1
ATOM 607 N N . ILE A 1 74 ? 10.151 3.276 2.315 1.00 95.25 74 ILE A N 1
ATOM 608 C CA . ILE A 1 74 ? 10.236 4.632 1.759 1.00 95.25 74 ILE A CA 1
ATOM 609 C C . ILE A 1 74 ? 8.887 5.343 1.839 1.00 95.25 74 ILE A C 1
ATOM 611 O O . ILE A 1 74 ? 8.819 6.499 2.270 1.00 95.25 74 ILE A O 1
ATOM 615 N N . ILE A 1 75 ? 7.803 4.665 1.451 1.00 95.50 75 ILE A N 1
ATOM 616 C CA . ILE A 1 75 ? 6.454 5.237 1.514 1.00 95.50 75 ILE A CA 1
ATOM 617 C C . ILE A 1 75 ? 6.068 5.501 2.967 1.00 95.50 75 ILE A C 1
ATOM 619 O O . ILE A 1 75 ? 5.580 6.586 3.273 1.00 95.50 75 ILE A O 1
ATOM 623 N N . LYS A 1 76 ? 6.344 4.555 3.868 1.00 94.88 76 LYS A N 1
ATOM 624 C CA . LYS A 1 76 ? 6.069 4.667 5.302 1.00 94.88 76 LYS A CA 1
ATOM 625 C C . LYS A 1 76 ? 6.743 5.892 5.930 1.00 94.88 76 LYS A C 1
ATOM 627 O O . LYS A 1 76 ? 6.082 6.651 6.634 1.00 94.88 76 LYS A O 1
ATOM 632 N N . ILE A 1 77 ? 8.026 6.135 5.645 1.00 93.00 77 ILE A N 1
ATOM 633 C CA . ILE A 1 77 ? 8.761 7.304 6.171 1.00 93.00 77 ILE A CA 1
ATOM 634 C C . ILE A 1 77 ? 8.230 8.624 5.588 1.00 93.00 77 ILE A C 1
ATOM 636 O O . ILE A 1 77 ? 8.264 9.657 6.255 1.00 93.00 77 ILE A O 1
ATOM 640 N N . ASN A 1 78 ? 7.704 8.606 4.360 1.00 90.94 78 ASN A N 1
ATOM 641 C CA . ASN A 1 78 ? 7.235 9.808 3.671 1.00 90.94 78 ASN A CA 1
ATOM 642 C C . ASN A 1 78 ? 5.696 9.964 3.638 1.00 90.94 78 ASN A C 1
ATOM 644 O O . ASN A 1 78 ? 5.197 10.875 2.969 1.00 90.94 78 ASN A O 1
ATOM 648 N N . ALA A 1 79 ? 4.929 9.128 4.349 1.00 91.88 79 ALA A N 1
ATOM 649 C CA . ALA A 1 79 ? 3.466 9.075 4.239 1.00 91.88 79 ALA A CA 1
ATOM 650 C C . ALA A 1 79 ? 2.804 10.438 4.517 1.00 91.88 79 ALA A C 1
ATOM 652 O O . ALA A 1 79 ? 1.993 10.922 3.724 1.00 91.88 79 ALA A O 1
ATOM 653 N N . ASP A 1 80 ? 3.226 11.123 5.584 1.00 89.62 80 ASP A N 1
ATOM 654 C CA . ASP A 1 80 ? 2.700 12.445 5.951 1.00 89.62 80 ASP A CA 1
ATOM 655 C C . ASP A 1 80 ? 3.075 13.553 4.958 1.00 89.62 80 ASP A C 1
ATOM 657 O O . ASP A 1 80 ? 2.334 14.531 4.806 1.00 89.62 80 ASP A O 1
ATOM 661 N N . LYS A 1 81 ? 4.198 13.396 4.246 1.00 90.94 81 LYS A N 1
ATOM 662 C CA . LYS A 1 81 ? 4.654 14.334 3.211 1.00 90.94 81 LYS A CA 1
ATOM 663 C C . LYS A 1 81 ? 3.850 14.188 1.916 1.00 90.94 81 LYS A C 1
ATOM 665 O O . LYS A 1 81 ? 3.682 15.183 1.209 1.00 90.94 81 LYS A O 1
ATOM 670 N N . HIS A 1 82 ? 3.325 12.994 1.629 1.00 92.19 82 HIS A N 1
ATOM 671 C CA . HIS A 1 82 ? 2.662 12.662 0.361 1.00 92.19 82 HIS A CA 1
ATOM 672 C C . HIS A 1 82 ? 1.216 12.192 0.540 1.00 92.19 82 HIS A C 1
ATOM 674 O O . HIS A 1 82 ? 0.814 11.164 -0.007 1.00 92.19 82 HIS A O 1
ATOM 680 N N . LYS A 1 83 ? 0.397 12.965 1.264 1.00 93.06 83 LYS A N 1
ATOM 681 C CA . LYS A 1 83 ? -0.973 12.541 1.586 1.00 93.06 83 LYS A CA 1
ATOM 682 C C . LYS A 1 83 ? -1.840 12.226 0.368 1.00 93.06 83 LYS A C 1
ATOM 684 O O . LYS A 1 83 ? -2.516 11.205 0.355 1.00 93.06 83 LYS A O 1
ATOM 689 N N . GLU A 1 84 ? -1.771 13.060 -0.665 1.00 94.12 84 GLU A N 1
ATOM 690 C CA . GLU A 1 84 ? -2.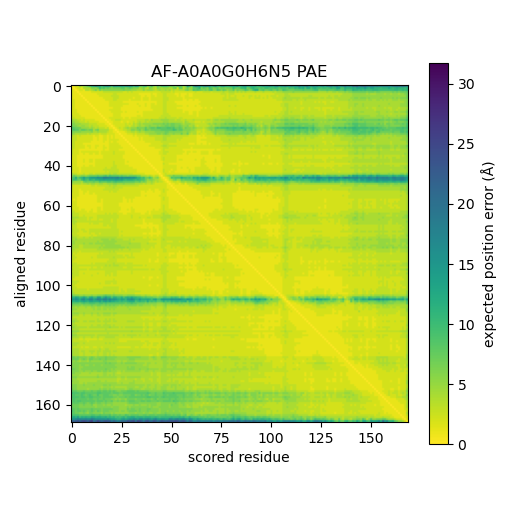522 12.865 -1.914 1.00 94.12 84 GLU A CA 1
ATOM 691 C C . GLU A 1 84 ? -2.119 11.569 -2.632 1.00 94.12 84 GLU A C 1
ATOM 693 O O . GLU A 1 84 ? -2.968 10.855 -3.161 1.00 94.12 84 GLU A O 1
ATOM 698 N N . MET A 1 85 ? -0.827 11.223 -2.599 1.00 96.50 85 MET A N 1
ATOM 699 C CA . MET A 1 85 ? -0.322 9.973 -3.169 1.00 96.50 85 MET A CA 1
ATOM 700 C C . MET A 1 85 ? -0.868 8.766 -2.405 1.00 96.50 85 MET A C 1
ATOM 702 O O . MET A 1 85 ? -1.357 7.830 -3.027 1.00 96.50 85 MET A O 1
ATOM 706 N N . ILE A 1 86 ? -0.839 8.801 -1.070 1.00 96.06 86 ILE A N 1
ATOM 707 C CA . ILE A 1 86 ? -1.410 7.737 -0.234 1.00 96.06 86 ILE A CA 1
ATOM 708 C C . ILE A 1 86 ? -2.911 7.571 -0.505 1.00 96.06 86 ILE A C 1
ATOM 710 O O . ILE A 1 86 ? -3.375 6.449 -0.685 1.00 96.06 86 ILE A O 1
ATOM 714 N N . GLN A 1 87 ? -3.665 8.672 -0.581 1.00 95.88 87 GLN A N 1
ATOM 715 C CA . GLN A 1 87 ? -5.103 8.642 -0.875 1.00 95.88 87 GLN A CA 1
ATOM 716 C C . GLN A 1 87 ? -5.410 8.012 -2.239 1.00 95.88 87 GLN A C 1
ATOM 718 O O . GLN A 1 87 ? -6.358 7.233 -2.359 1.00 95.88 87 GLN A O 1
ATOM 723 N N . TYR A 1 88 ? -4.604 8.332 -3.254 1.00 97.44 88 TYR A N 1
ATOM 724 C CA . TYR A 1 88 ? -4.711 7.709 -4.569 1.00 97.44 88 TYR A CA 1
ATOM 725 C C . TYR A 1 88 ? -4.429 6.201 -4.486 1.00 97.44 88 TYR A C 1
ATOM 727 O O . TYR A 1 88 ? -5.249 5.395 -4.920 1.00 97.44 88 TYR A O 1
ATOM 735 N N . LEU A 1 89 ? -3.302 5.812 -3.882 1.00 98.00 89 LEU A N 1
ATOM 736 C CA . LEU A 1 89 ? -2.831 4.424 -3.884 1.00 98.00 89 LEU A CA 1
ATOM 737 C C . LEU A 1 89 ? -3.697 3.497 -3.022 1.00 98.00 89 LEU A C 1
ATOM 739 O O . LEU A 1 89 ? -3.950 2.363 -3.424 1.00 98.00 89 LEU A O 1
ATOM 743 N N . ILE A 1 90 ? -4.221 3.966 -1.885 1.00 97.12 90 ILE A N 1
ATOM 744 C CA . ILE A 1 90 ? -5.135 3.154 -1.066 1.00 97.12 90 ILE A CA 1
ATOM 745 C C . ILE A 1 90 ? -6.486 2.911 -1.758 1.00 97.12 90 ILE A C 1
ATOM 747 O O . ILE A 1 90 ? -7.201 1.977 -1.415 1.00 97.12 90 ILE A O 1
ATOM 751 N N . SER A 1 91 ? -6.819 3.717 -2.768 1.00 96.50 91 SER A N 1
ATOM 752 C CA . SER A 1 91 ? -8.012 3.546 -3.605 1.00 96.50 91 SER A CA 1
ATOM 753 C C . SER A 1 91 ? -7.717 2.779 -4.902 1.00 96.50 91 SER A C 1
ATOM 755 O O . SER A 1 91 ? -8.579 2.706 -5.779 1.00 96.50 91 SER A O 1
ATOM 757 N N . SER A 1 92 ? -6.507 2.225 -5.052 1.00 98.19 92 SER A N 1
ATOM 758 C 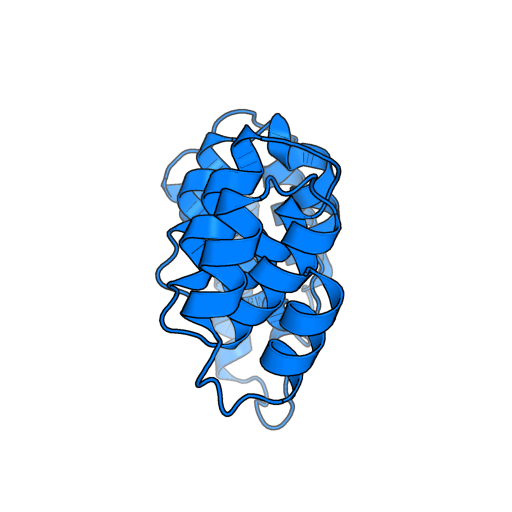CA . SER A 1 92 ? -6.093 1.490 -6.247 1.00 98.19 92 SER A CA 1
ATOM 759 C C . SER A 1 92 ? -7.033 0.323 -6.547 1.00 98.19 92 SER A C 1
ATOM 761 O O . SER A 1 92 ? -7.517 -0.372 -5.651 1.00 98.19 92 SER A O 1
ATOM 763 N N . VAL A 1 93 ? -7.242 0.035 -7.831 1.00 97.56 93 VAL A N 1
ATOM 764 C CA . VAL A 1 93 ? -7.975 -1.164 -8.265 1.00 97.56 93 VAL A CA 1
ATOM 765 C C . VAL A 1 93 ? -7.216 -2.460 -7.944 1.00 97.56 93 VAL A C 1
ATOM 767 O O . VAL A 1 93 ? -7.835 -3.523 -7.832 1.00 97.56 93 VAL A O 1
ATOM 770 N N . HIS A 1 94 ? -5.898 -2.369 -7.752 1.00 98.19 94 HIS A N 1
ATOM 771 C CA . HIS A 1 94 ? -4.990 -3.474 -7.459 1.00 98.19 94 HIS A CA 1
ATOM 772 C C . HIS A 1 94 ? -4.916 -3.709 -5.952 1.00 98.19 94 HIS A C 1
ATOM 774 O O . HIS A 1 94 ? -4.553 -2.819 -5.185 1.00 98.19 94 HIS A O 1
ATOM 780 N N . TRP A 1 95 ? -5.316 -4.901 -5.515 1.00 98.25 95 TRP A N 1
ATOM 781 C CA . TRP A 1 95 ? -5.313 -5.235 -4.089 1.00 98.25 95 TRP A CA 1
ATOM 782 C C . TRP A 1 95 ? -3.877 -5.356 -3.561 1.00 98.25 95 TRP A C 1
ATOM 784 O O . TRP A 1 95 ? -3.637 -4.978 -2.417 1.00 98.25 95 TRP A O 1
ATOM 794 N N . GLU A 1 96 ? -2.953 -5.762 -4.437 1.00 97.88 96 GLU A N 1
ATOM 795 C CA . GLU A 1 96 ? -1.497 -5.814 -4.272 1.00 97.88 96 GLU A CA 1
ATOM 796 C C . GLU A 1 96 ? -0.956 -4.457 -3.791 1.00 97.88 96 GLU A C 1
ATOM 798 O O . GLU A 1 96 ? -0.143 -4.359 -2.878 1.00 97.88 96 GLU A O 1
ATOM 803 N N . VAL A 1 97 ? -1.475 -3.367 -4.365 1.00 98.62 97 VAL A N 1
ATOM 804 C CA . VAL A 1 97 ? -1.106 -1.999 -3.983 1.00 98.62 97 VAL A CA 1
ATOM 805 C C . VAL A 1 97 ? -1.753 -1.623 -2.653 1.00 98.62 97 VAL A C 1
ATOM 807 O O . VAL A 1 97 ? -1.081 -1.116 -1.756 1.00 98.62 97 VAL A O 1
ATOM 810 N N . ARG A 1 98 ? -3.061 -1.865 -2.500 1.00 98.62 98 ARG A N 1
ATOM 811 C CA . ARG A 1 98 ? -3.812 -1.413 -1.316 1.00 98.62 98 ARG A CA 1
ATOM 812 C C . ARG A 1 98 ? -3.272 -2.007 -0.018 1.00 98.62 98 ARG A C 1
ATOM 814 O O . ARG A 1 98 ? -3.137 -1.272 0.959 1.00 98.62 98 ARG A O 1
ATOM 821 N N . TRP A 1 99 ? -2.924 -3.296 -0.002 1.00 98.12 99 TRP A N 1
ATOM 822 C CA . TRP A 1 99 ? -2.412 -3.933 1.212 1.00 98.12 99 TRP A CA 1
ATOM 823 C C . TRP A 1 99 ? -1.053 -3.353 1.628 1.00 98.12 99 TRP A C 1
ATOM 825 O O . TRP A 1 99 ? -0.837 -3.117 2.819 1.00 98.12 99 TRP A O 1
ATOM 835 N N . GLN A 1 100 ? -0.175 -3.046 0.664 1.00 98.06 100 GLN A N 1
ATOM 836 C CA . GLN A 1 100 ? 1.118 -2.408 0.931 1.00 98.06 100 GLN A CA 1
ATOM 837 C C . GLN A 1 100 ? 0.926 -1.003 1.504 1.00 98.06 100 GLN A C 1
ATOM 839 O O . GLN A 1 100 ? 1.639 -0.601 2.422 1.00 98.06 100 GL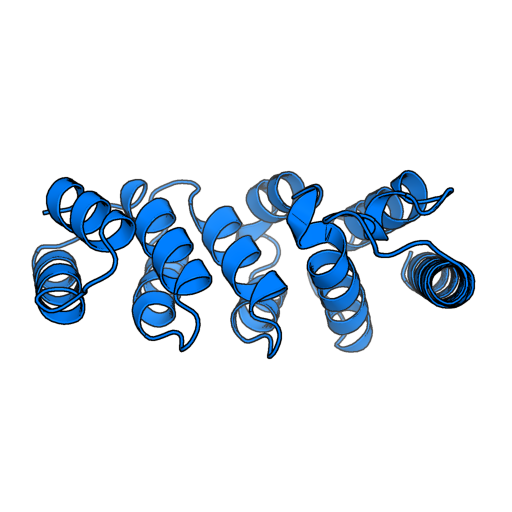N A O 1
ATOM 844 N N . ILE A 1 101 ? -0.078 -0.258 1.026 1.00 98.12 101 ILE A N 1
ATOM 845 C CA . ILE A 1 101 ? -0.408 1.046 1.610 1.00 98.12 101 ILE A CA 1
ATOM 846 C C . ILE A 1 101 ? -0.931 0.901 3.039 1.00 98.12 101 ILE A C 1
ATOM 848 O O . ILE A 1 101 ? -0.499 1.665 3.898 1.00 98.12 101 ILE A O 1
ATOM 852 N N . CYS A 1 102 ? -1.780 -0.086 3.342 1.00 97.69 102 CYS A N 1
ATOM 853 C CA . CYS A 1 102 ? -2.180 -0.358 4.729 1.00 97.69 102 CYS A CA 1
ATOM 854 C C . CYS A 1 102 ? -0.962 -0.603 5.635 1.00 97.69 102 CYS A C 1
ATOM 856 O O . CYS A 1 102 ? -0.880 -0.017 6.713 1.00 97.69 102 CYS A O 1
ATOM 858 N N . GLU A 1 103 ? 0.015 -1.388 5.173 1.00 96.19 103 GLU A N 1
ATOM 859 C CA . GLU A 1 103 ? 1.271 -1.620 5.898 1.00 96.19 103 GLU A CA 1
ATOM 860 C C . GLU A 1 103 ? 2.068 -0.319 6.108 1.00 96.19 103 GLU A C 1
ATOM 862 O O . GLU A 1 103 ? 2.559 -0.049 7.205 1.00 96.19 103 GLU A O 1
ATOM 867 N N . CYS A 1 104 ? 2.141 0.550 5.096 1.00 95.69 104 CYS A N 1
ATOM 868 C CA . CYS A 1 104 ? 2.806 1.851 5.217 1.00 95.69 104 CYS A CA 1
ATOM 869 C C . CYS A 1 104 ? 2.157 2.749 6.282 1.00 95.69 104 CYS A C 1
ATOM 871 O O . CYS A 1 104 ? 2.841 3.543 6.928 1.00 95.69 104 CYS A O 1
ATOM 873 N N . LEU A 1 105 ? 0.845 2.617 6.482 1.00 95.81 105 LEU A N 1
ATOM 874 C CA . LEU A 1 105 ? 0.067 3.397 7.445 1.00 95.81 105 LEU A CA 1
ATOM 875 C C . LEU A 1 105 ? 0.120 2.851 8.880 1.00 95.81 105 LEU A C 1
ATOM 877 O O . LEU A 1 105 ? -0.511 3.416 9.772 1.00 95.81 105 LEU A O 1
ATOM 881 N N . SER A 1 106 ? 0.900 1.798 9.137 1.00 91.75 106 SER A N 1
ATOM 882 C CA . SER A 1 106 ? 1.061 1.217 10.476 1.00 91.75 106 SER A CA 1
ATOM 883 C C . SER A 1 106 ? 1.978 2.024 11.407 1.00 91.75 106 SER A C 1
ATOM 885 O O . SER A 1 106 ? 2.170 1.633 12.555 1.00 91.75 106 SER A O 1
ATOM 887 N N . ASN A 1 107 ? 2.590 3.120 10.941 1.00 84.50 107 ASN A N 1
ATOM 888 C CA . ASN A 1 107 ? 3.525 3.904 11.750 1.00 84.50 107 ASN A CA 1
ATOM 889 C C . ASN A 1 107 ? 2.823 4.951 12.626 1.00 84.50 107 ASN A C 1
ATOM 891 O O . ASN A 1 107 ? 2.390 5.994 12.136 1.00 84.50 107 ASN A O 1
ATOM 895 N N . GLY A 1 108 ? 2.853 4.702 13.938 1.00 72.94 108 GLY A N 1
ATOM 896 C CA . GLY A 1 108 ? 2.431 5.639 14.976 1.00 72.94 108 GLY A CA 1
ATOM 897 C C . GLY A 1 108 ? 0.919 5.822 15.070 1.00 72.94 108 GLY A C 1
ATOM 898 O O . GLY A 1 108 ? 0.162 5.357 14.225 1.00 72.94 108 GLY A O 1
ATOM 899 N N . ASN A 1 109 ? 0.486 6.549 16.100 1.00 83.00 109 ASN A N 1
ATOM 900 C CA . ASN A 1 109 ? -0.918 6.887 16.284 1.00 83.00 109 ASN A CA 1
ATOM 901 C C . ASN A 1 109 ? -1.281 8.132 15.454 1.00 83.00 109 ASN A C 1
ATOM 903 O O . ASN A 1 109 ? -1.126 9.270 15.906 1.00 83.00 109 ASN A O 1
ATOM 907 N N . ASN A 1 110 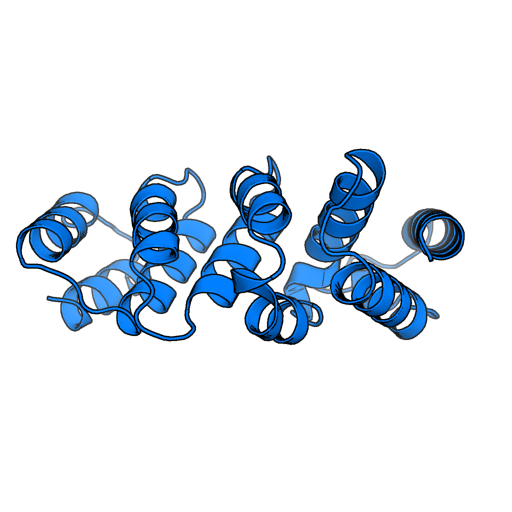? -1.717 7.923 14.210 1.00 88.88 110 ASN A N 1
ATOM 908 C CA . ASN A 1 110 ? -2.114 8.997 13.301 1.00 88.88 110 ASN A CA 1
ATOM 909 C C . ASN A 1 110 ? -3.595 8.860 12.937 1.00 88.88 110 ASN A C 1
ATOM 911 O O . ASN A 1 110 ? -3.970 8.105 12.039 1.00 88.88 110 ASN A O 1
ATOM 915 N N . GLU A 1 111 ? -4.430 9.669 13.591 1.00 90.88 111 GLU A N 1
ATOM 916 C CA . GLU A 1 111 ? -5.886 9.710 13.393 1.00 90.88 111 GLU A CA 1
ATOM 917 C C . GLU A 1 111 ? -6.300 9.901 11.924 1.00 90.88 111 GLU A C 1
ATOM 919 O O . GLU A 1 111 ? -7.304 9.348 11.465 1.00 90.88 111 GLU A O 1
ATOM 924 N N . TYR A 1 112 ? -5.513 10.649 11.140 1.00 92.19 112 TYR A N 1
ATOM 925 C CA . TYR A 1 112 ? -5.801 10.834 9.720 1.00 92.19 112 TYR A CA 1
ATOM 926 C C . TYR A 1 112 ? -5.593 9.548 8.914 1.00 92.19 112 TYR A C 1
ATOM 928 O O . TYR A 1 112 ? -6.326 9.337 7.952 1.00 92.19 112 TYR A O 1
ATOM 936 N N . TRP A 1 113 ? -4.638 8.695 9.289 1.00 93.88 113 TRP A N 1
ATOM 937 C CA . TRP A 1 113 ? -4.406 7.399 8.645 1.00 93.88 113 TRP A CA 1
ATOM 938 C C . TRP A 1 113 ? -5.325 6.304 9.171 1.00 93.88 113 TRP A C 1
ATOM 940 O O . TRP A 1 113 ? -5.803 5.483 8.386 1.00 93.88 113 TRP A O 1
ATOM 950 N N . LYS A 1 114 ? -5.672 6.356 10.459 1.00 95.19 114 LYS A N 1
ATOM 951 C CA . LYS A 1 114 ? -6.573 5.398 11.102 1.00 95.19 114 LYS A CA 1
ATOM 952 C C . LYS A 1 114 ? -7.913 5.256 10.375 1.00 95.19 114 LYS A C 1
ATOM 954 O O . LYS A 1 114 ? -8.345 4.138 10.114 1.00 95.19 114 LYS A O 1
ATOM 959 N N . LYS A 1 115 ? -8.538 6.356 9.935 1.00 94.50 115 LYS A N 1
ATOM 960 C CA . LYS A 1 115 ? -9.801 6.292 9.162 1.00 94.50 115 LYS A CA 1
ATOM 961 C C . LYS A 1 115 ? -9.686 5.500 7.852 1.00 94.50 115 LYS A C 1
ATOM 963 O O . LYS A 1 115 ? -10.646 4.856 7.440 1.00 94.50 115 LYS A O 1
ATOM 968 N N . PHE A 1 116 ? -8.528 5.545 7.192 1.00 96.19 116 PHE A N 1
ATOM 969 C CA . PHE A 1 116 ? -8.290 4.806 5.953 1.00 96.19 116 PHE A CA 1
ATOM 970 C C . PHE A 1 116 ? -8.099 3.319 6.240 1.00 96.19 116 PHE A C 1
ATOM 972 O O . PHE A 1 116 ? -8.644 2.485 5.524 1.00 96.19 116 PHE A O 1
ATOM 979 N N . LEU A 1 117 ? -7.390 2.999 7.324 1.00 97.31 117 LEU A N 1
ATOM 980 C CA . LEU A 1 117 ? -7.238 1.630 7.800 1.00 97.31 117 LEU A CA 1
ATOM 981 C C . LEU A 1 117 ? -8.583 1.019 8.217 1.00 97.31 117 LEU A C 1
ATOM 983 O O . LEU A 1 117 ? -8.883 -0.096 7.805 1.00 97.31 117 LEU A O 1
ATOM 987 N N . ILE A 1 118 ? -9.430 1.760 8.942 1.00 96.69 118 ILE A N 1
ATOM 988 C CA . ILE A 1 118 ? -10.795 1.322 9.282 1.00 96.69 118 ILE A CA 1
ATOM 989 C C . ILE A 1 118 ? -11.608 1.060 8.011 1.00 96.69 118 ILE A C 1
ATOM 991 O O . ILE A 1 118 ? -12.238 0.015 7.902 1.00 96.69 118 ILE A O 1
ATOM 995 N N . SER A 1 119 ? -11.553 1.953 7.016 1.00 96.44 119 SER A N 1
ATOM 996 C CA . SER A 1 119 ? -12.251 1.729 5.742 1.00 96.44 119 SER A CA 1
ATOM 997 C C . SER A 1 119 ? -11.736 0.499 4.986 1.00 96.44 119 SER A C 1
ATOM 999 O O . SER A 1 119 ? -12.513 -0.144 4.284 1.00 96.44 119 SER A O 1
ATOM 1001 N N . ALA A 1 120 ? -10.451 0.158 5.111 1.00 97.75 120 ALA A N 1
ATOM 1002 C CA . ALA A 1 120 ? -9.857 -1.005 4.454 1.00 97.75 120 ALA A CA 1
ATOM 1003 C C . ALA A 1 120 ? -10.303 -2.347 5.075 1.00 97.75 120 ALA A C 1
ATOM 1005 O O . ALA A 1 120 ? -10.124 -3.399 4.462 1.00 97.75 120 ALA A O 1
ATOM 1006 N N . LEU A 1 121 ? -10.951 -2.333 6.245 1.00 97.25 121 LEU A N 1
ATOM 1007 C CA . LEU A 1 121 ? -11.600 -3.516 6.826 1.00 97.25 121 LEU A CA 1
ATOM 1008 C C . LEU A 1 121 ? -12.819 -3.983 6.012 1.00 97.25 121 LEU A C 1
ATOM 1010 O O . LEU A 1 121 ? -13.210 -5.150 6.085 1.00 97.25 121 LEU A O 1
ATOM 1014 N N . ASP A 1 122 ? -13.383 -3.097 5.191 1.00 96.38 122 ASP A N 1
ATOM 1015 C CA . ASP A 1 122 ? -14.468 -3.396 4.255 1.00 96.38 122 ASP A CA 1
ATOM 1016 C C . ASP A 1 122 ? -13.972 -3.728 2.837 1.00 96.38 122 ASP A C 1
ATOM 1018 O O . ASP A 1 122 ? -14.774 -3.882 1.915 1.00 96.38 122 ASP A O 1
ATOM 1022 N N . ASP A 1 123 ? -12.657 -3.884 2.641 1.00 97.88 123 ASP A N 1
ATOM 1023 C CA . ASP A 1 123 ? -12.102 -4.283 1.348 1.00 97.88 123 ASP A CA 1
ATOM 1024 C C . ASP A 1 123 ? -12.616 -5.663 0.912 1.00 97.88 123 ASP A C 1
ATOM 1026 O O . ASP A 1 123 ? -12.821 -6.556 1.729 1.00 97.88 123 ASP A O 1
ATOM 1030 N N . LYS A 1 124 ? -12.786 -5.884 -0.393 1.00 95.69 124 LYS A N 1
ATOM 1031 C CA . LYS A 1 124 ? -13.188 -7.192 -0.937 1.00 95.69 124 LYS A CA 1
ATOM 1032 C C . LYS A 1 124 ? -12.106 -8.270 -0.807 1.00 95.69 124 LYS A C 1
ATOM 1034 O O . LYS A 1 124 ? -12.413 -9.453 -0.921 1.00 95.69 124 LYS A O 1
ATOM 1039 N N . ASN A 1 125 ? -10.845 -7.871 -0.664 1.00 96.69 125 ASN A N 1
ATOM 1040 C CA . ASN A 1 125 ? -9.707 -8.770 -0.584 1.00 96.69 125 ASN A CA 1
ATOM 1041 C C . ASN A 1 125 ? -9.303 -8.982 0.884 1.00 96.69 125 ASN A C 1
ATOM 1043 O O . ASN A 1 125 ? -8.968 -8.037 1.597 1.00 96.69 125 ASN A O 1
ATOM 1047 N N . GLU A 1 126 ? -9.303 -10.240 1.327 1.00 95.31 126 GLU A N 1
ATOM 1048 C CA . GLU A 1 126 ? -8.989 -10.603 2.716 1.00 95.31 126 GLU A CA 1
ATOM 1049 C C . GLU A 1 126 ? -7.555 -10.241 3.134 1.00 95.31 126 GLU A C 1
ATOM 1051 O O . GLU A 1 126 ? -7.303 -9.985 4.312 1.00 95.31 126 GLU A O 1
ATOM 1056 N N . TYR A 1 127 ? -6.606 -10.193 2.196 1.00 94.81 127 TYR A N 1
ATOM 1057 C CA . TYR A 1 127 ? -5.225 -9.815 2.490 1.00 94.81 127 TYR A CA 1
ATOM 1058 C C . TYR A 1 127 ? -5.113 -8.324 2.830 1.00 94.81 127 TYR A C 1
ATOM 1060 O O . TYR A 1 127 ? -4.421 -7.960 3.783 1.00 94.81 127 TYR A O 1
ATOM 1068 N N . VAL A 1 128 ? -5.876 -7.471 2.135 1.00 98.06 128 VAL A N 1
ATOM 1069 C CA . VAL A 1 128 ? -6.006 -6.044 2.477 1.00 98.06 128 VAL A CA 1
ATOM 1070 C C . VAL A 1 128 ? -6.631 -5.884 3.865 1.00 98.06 128 VAL A C 1
ATOM 1072 O O . VAL A 1 128 ? -6.057 -5.195 4.706 1.00 98.06 128 VAL A O 1
ATOM 1075 N N . GLN A 1 129 ? -7.741 -6.582 4.144 1.00 97.69 129 GLN A N 1
ATOM 1076 C CA . GLN A 1 129 ? -8.389 -6.558 5.466 1.00 97.69 129 GLN A CA 1
ATOM 1077 C C . GLN A 1 129 ? -7.410 -6.961 6.580 1.00 97.69 129 GLN A C 1
ATOM 1079 O O . GLN A 1 129 ? -7.311 -6.292 7.609 1.00 97.69 129 GLN A O 1
ATOM 1084 N N . ARG A 1 130 ? -6.643 -8.039 6.365 1.00 96.06 130 ARG A N 1
ATOM 1085 C CA . ARG A 1 130 ? -5.636 -8.525 7.315 1.00 96.06 130 ARG A CA 1
ATOM 1086 C C . ARG A 1 130 ? -4.543 -7.486 7.568 1.00 96.06 130 ARG A C 1
ATOM 1088 O O . ARG A 1 130 ? -4.208 -7.244 8.726 1.00 96.06 130 ARG A O 1
ATOM 1095 N N . ARG A 1 131 ? -3.976 -6.886 6.518 1.00 96.31 131 ARG A N 1
ATOM 1096 C CA . ARG A 1 131 ? -2.918 -5.867 6.652 1.00 96.31 131 ARG A CA 1
ATOM 1097 C C . ARG A 1 131 ? -3.442 -4.598 7.324 1.00 96.31 131 ARG A C 1
ATOM 1099 O O . ARG A 1 131 ? -2.740 -4.022 8.148 1.00 96.31 131 ARG A O 1
ATOM 1106 N N . ALA A 1 132 ? -4.690 -4.215 7.063 1.00 97.50 132 ALA A N 1
ATOM 1107 C CA . ALA A 1 132 ? -5.343 -3.114 7.762 1.00 97.50 132 ALA A CA 1
ATOM 1108 C C . ALA A 1 132 ? -5.515 -3.389 9.266 1.00 97.50 132 ALA A C 1
ATOM 1110 O O . ALA A 1 132 ? -5.176 -2.528 10.075 1.00 97.50 132 ALA A O 1
ATOM 1111 N N . LEU A 1 133 ? -5.961 -4.590 9.656 1.00 96.44 133 LEU A N 1
ATOM 1112 C CA . LEU A 1 133 ? -6.058 -4.983 11.070 1.00 96.44 133 LEU A CA 1
ATOM 1113 C C . LEU A 1 133 ? -4.701 -4.958 11.778 1.00 96.44 133 LEU A C 1
ATOM 1115 O O . LEU A 1 133 ? -4.596 -4.421 12.878 1.00 96.44 133 LEU A O 1
ATOM 1119 N N . LEU A 1 134 ? -3.662 -5.510 11.144 1.00 94.88 134 LEU A N 1
ATOM 1120 C CA . LEU A 1 134 ? -2.304 -5.482 11.695 1.00 94.88 134 LEU A CA 1
ATOM 1121 C C . LEU A 1 134 ? -1.803 -4.048 11.873 1.00 94.88 134 LEU A C 1
ATOM 1123 O O . LEU A 1 134 ? -1.237 -3.724 12.913 1.00 94.88 134 LEU A O 1
ATOM 1127 N N . ALA A 1 135 ? -2.052 -3.181 10.891 1.00 95.44 135 ALA A N 1
ATOM 1128 C CA . ALA A 1 135 ? -1.677 -1.781 10.981 1.00 95.44 135 ALA A CA 1
ATOM 1129 C C . ALA A 1 135 ? -2.409 -1.063 12.124 1.00 95.44 135 ALA A C 1
ATOM 1131 O O . ALA A 1 135 ? -1.765 -0.322 12.861 1.00 95.44 135 ALA A O 1
ATOM 1132 N N . LEU A 1 136 ? -3.711 -1.317 12.318 1.00 95.69 136 LEU A N 1
ATOM 1133 C CA . LEU A 1 136 ? -4.518 -0.725 13.396 1.00 95.69 136 LEU A CA 1
ATOM 1134 C C . LEU A 1 136 ? -4.028 -1.087 14.803 1.00 95.69 136 LEU A C 1
ATOM 1136 O O . LEU A 1 136 ? -4.269 -0.311 15.718 1.00 95.69 136 LEU A O 1
ATOM 1140 N N . ASN A 1 137 ? -3.295 -2.191 14.978 1.00 91.19 137 ASN A N 1
ATOM 1141 C CA . ASN A 1 137 ? -2.689 -2.552 16.267 1.00 91.19 137 ASN A CA 1
ATOM 1142 C C . ASN A 1 137 ? -1.654 -1.526 16.764 1.00 91.19 137 ASN A C 1
ATOM 1144 O O . ASN A 1 137 ? -1.326 -1.492 17.946 1.00 91.19 137 ASN A O 1
ATOM 1148 N N . ASN A 1 138 ? -1.146 -0.681 15.864 1.00 91.19 138 ASN A N 1
ATOM 1149 C CA . ASN A 1 138 ? -0.211 0.393 16.193 1.00 91.19 138 ASN A CA 1
ATOM 1150 C C . ASN A 1 138 ? -0.903 1.754 16.399 1.00 91.19 138 ASN A C 1
ATOM 1152 O O . ASN A 1 138 ? -0.218 2.767 16.560 1.00 91.19 138 ASN A O 1
ATOM 1156 N N . HIS A 1 139 ? -2.238 1.795 16.364 1.00 92.19 139 HIS A N 1
ATOM 1157 C CA . HIS A 1 139 ? -3.038 3.001 16.578 1.00 92.19 139 HIS A CA 1
ATOM 1158 C C . HIS A 1 139 ? -3.882 2.866 17.843 1.00 92.19 139 HIS A C 1
ATOM 1160 O O . HIS A 1 139 ? -4.321 1.773 18.201 1.00 92.19 139 HIS A O 1
ATOM 1166 N N . ASP A 1 140 ? -4.172 3.994 18.489 1.00 92.69 140 ASP A N 1
ATOM 1167 C CA . ASP A 1 140 ? -5.076 3.991 19.635 1.00 92.69 140 ASP A CA 1
ATOM 1168 C C . ASP A 1 140 ? -6.518 3.880 19.129 1.00 92.69 140 ASP A C 1
ATOM 1170 O O . ASP A 1 140 ? -7.059 4.803 18.508 1.00 92.69 140 ASP A O 1
ATOM 1174 N N . LEU A 1 141 ? -7.138 2.728 19.384 1.00 93.50 141 LEU A N 1
ATOM 1175 C CA . LEU A 1 141 ? -8.530 2.462 19.037 1.00 93.50 141 LEU A CA 1
ATOM 1176 C C . LEU A 1 141 ? -9.452 2.880 20.178 1.00 93.50 141 LEU A C 1
ATOM 1178 O O . LEU A 1 141 ? -9.295 2.439 21.320 1.00 93.50 141 LEU A O 1
ATOM 1182 N N . ASN A 1 142 ? -10.461 3.686 19.859 1.00 93.75 142 ASN A N 1
ATOM 1183 C CA . ASN A 1 142 ? -11.544 3.954 20.794 1.00 93.75 142 ASN A CA 1
ATOM 1184 C C . ASN A 1 142 ? -12.512 2.759 20.873 1.00 93.75 142 ASN A C 1
ATOM 1186 O O . ASN A 1 142 ? -12.517 1.861 20.031 1.00 93.75 142 ASN A O 1
ATOM 1190 N N . GLU A 1 143 ? -13.371 2.757 21.890 1.00 94.56 143 GLU A N 1
ATOM 1191 C CA . GLU A 1 143 ? -14.289 1.639 22.137 1.00 94.56 143 GLU A CA 1
ATOM 1192 C C . GLU A 1 143 ? -15.268 1.379 20.980 1.00 94.56 143 GLU A C 1
ATOM 1194 O O . GLU A 1 143 ? -15.581 0.226 20.689 1.00 94.56 143 GLU A O 1
ATOM 1199 N N . LEU A 1 144 ? -15.717 2.416 20.263 1.00 95.19 144 LEU A N 1
ATOM 1200 C CA . LEU A 1 144 ? -16.598 2.238 19.103 1.00 95.19 144 LEU A CA 1
ATOM 1201 C C . LEU A 1 144 ? -15.865 1.564 17.936 1.00 95.19 144 LEU A C 1
ATOM 1203 O O . LEU A 1 144 ? -16.445 0.711 17.266 1.00 95.19 144 LEU A O 1
ATOM 1207 N N . GLU A 1 145 ? -14.597 1.912 17.717 1.00 95.62 145 GLU A N 1
ATOM 1208 C CA . GLU A 1 145 ? -13.743 1.298 16.695 1.00 95.62 145 GLU A CA 1
ATOM 1209 C C . GLU A 1 145 ? -13.511 -0.188 17.002 1.00 95.62 145 GLU A C 1
ATOM 1211 O O . GLU A 1 145 ? -13.699 -1.031 16.124 1.00 95.62 145 GLU A O 1
ATOM 1216 N N . LYS A 1 146 ? -13.212 -0.533 18.262 1.00 94.81 146 LYS A N 1
ATOM 1217 C CA . LYS A 1 146 ? -13.069 -1.934 18.697 1.00 94.81 146 LYS A CA 1
ATOM 1218 C C . LYS A 1 146 ? -14.362 -2.732 18.529 1.00 94.81 146 LYS A C 1
ATOM 1220 O O . LYS A 1 146 ? -14.336 -3.849 18.010 1.00 94.81 146 LYS A O 1
ATOM 1225 N N . ILE A 1 147 ? -15.505 -2.162 18.924 1.00 95.19 147 ILE A N 1
ATOM 1226 C CA . ILE A 1 147 ? -16.823 -2.795 18.750 1.00 95.19 147 ILE A CA 1
ATOM 1227 C C . ILE A 1 147 ? -17.110 -3.040 17.267 1.00 95.19 147 ILE A C 1
ATOM 1229 O O . ILE A 1 147 ? -17.559 -4.130 16.903 1.00 95.19 147 ILE A O 1
ATOM 1233 N N . TYR A 1 148 ? -16.839 -2.049 16.413 1.00 95.50 148 TYR A N 1
ATOM 1234 C CA . TYR A 1 148 ? -16.996 -2.189 14.969 1.00 95.50 148 TYR A CA 1
ATOM 1235 C C . TYR A 1 148 ? -16.124 -3.325 14.422 1.00 95.50 148 TYR A C 1
ATOM 1237 O O . TYR A 1 148 ? -16.660 -4.209 13.756 1.00 95.50 148 TYR A O 1
ATOM 1245 N N . ILE A 1 149 ? -14.827 -3.359 14.757 1.00 95.88 149 ILE A N 1
ATOM 1246 C CA . ILE A 1 149 ? -13.894 -4.412 14.320 1.00 95.88 149 ILE A CA 1
ATOM 1247 C C . ILE A 1 149 ? -14.397 -5.794 14.749 1.00 95.88 149 ILE A C 1
ATOM 1249 O O . ILE A 1 149 ? -14.493 -6.703 13.923 1.00 95.88 149 ILE A O 1
ATOM 1253 N N . LYS A 1 150 ? -14.779 -5.945 16.022 1.00 94.25 150 LYS A N 1
ATOM 1254 C CA . LYS A 1 150 ? -15.280 -7.214 16.558 1.00 94.25 150 LYS A CA 1
ATOM 1255 C C . LYS A 1 150 ? -16.523 -7.689 15.813 1.00 94.25 150 LYS A C 1
ATOM 1257 O O . LYS A 1 150 ? -16.559 -8.831 15.372 1.00 94.25 150 LYS A O 1
ATOM 1262 N N . LYS A 1 151 ? -17.511 -6.809 15.632 1.00 94.94 151 LYS A N 1
ATOM 1263 C CA . LYS A 1 151 ? -18.752 -7.132 14.917 1.00 94.94 151 LYS A CA 1
ATOM 1264 C C . LYS A 1 151 ? -18.491 -7.451 13.445 1.00 94.94 151 LYS A C 1
ATOM 1266 O O . LYS A 1 151 ? -19.056 -8.390 12.903 1.00 94.94 151 LYS A O 1
ATOM 1271 N N . ARG A 1 152 ? -17.613 -6.691 12.788 1.00 94.75 152 ARG A N 1
ATOM 1272 C CA . ARG A 1 152 ? -17.298 -6.862 11.364 1.00 94.75 152 ARG A CA 1
ATOM 1273 C C . ARG A 1 152 ? -16.715 -8.241 11.049 1.00 94.75 152 ARG A C 1
ATOM 1275 O O . ARG A 1 152 ? -16.904 -8.738 9.935 1.00 94.75 152 ARG A O 1
ATOM 1282 N N . PHE A 1 153 ? -16.015 -8.839 12.008 1.00 95.69 153 PHE A N 1
ATOM 1283 C CA . PHE A 1 153 ? -15.325 -10.115 11.853 1.00 95.69 153 PHE A CA 1
ATOM 1284 C C . PHE A 1 153 ? -15.847 -11.214 12.788 1.00 95.69 153 PHE A C 1
ATOM 1286 O O . PHE A 1 153 ? -15.191 -12.245 12.907 1.00 95.69 153 PHE A O 1
ATOM 1293 N N . GLU A 1 154 ? -17.017 -11.042 13.411 1.00 92.94 154 GLU A N 1
ATOM 1294 C CA . GLU A 1 154 ? -17.571 -12.019 14.364 1.00 92.94 154 GLU A CA 1
ATOM 1295 C C . GLU A 1 154 ? -17.795 -13.400 13.729 1.00 92.94 154 GLU A C 1
ATOM 1297 O O . GLU A 1 154 ? -17.485 -14.423 14.337 1.00 92.94 154 GLU A O 1
ATOM 1302 N N . ASP A 1 155 ? -18.212 -13.412 12.461 1.00 92.62 155 ASP A N 1
ATOM 1303 C CA . ASP A 1 155 ? -18.485 -14.622 11.680 1.00 92.62 155 ASP A CA 1
ATOM 1304 C C . ASP A 1 155 ? -17.339 -15.007 10.727 1.00 92.62 155 ASP A C 1
ATOM 1306 O O . ASP A 1 155 ? -17.508 -15.840 9.826 1.00 92.62 155 ASP A O 1
ATOM 1310 N N . THR A 1 156 ? -16.158 -14.389 10.865 1.00 92.44 156 THR A N 1
ATOM 1311 C CA . THR A 1 156 ? -15.045 -14.684 9.958 1.00 92.44 156 THR A CA 1
ATOM 1312 C C . THR A 1 156 ? -14.586 -16.133 10.106 1.00 92.44 156 THR A C 1
ATOM 1314 O O . THR A 1 156 ? -14.285 -16.619 11.195 1.00 92.44 156 THR A O 1
ATOM 1317 N N . LYS A 1 157 ? -14.466 -16.840 8.980 1.00 92.81 157 LYS A N 1
ATOM 1318 C CA . LYS A 1 157 ? -13.848 -18.177 8.941 1.00 92.81 157 LYS A CA 1
ATOM 1319 C C . LYS A 1 157 ? -12.325 -18.102 8.825 1.00 92.81 157 LYS A C 1
ATOM 1321 O O . LYS A 1 157 ? -11.644 -19.122 8.954 1.00 92.81 157 LYS A O 1
ATOM 1326 N N . ASN A 1 158 ? -11.781 -16.908 8.580 1.00 91.81 158 ASN A N 1
ATOM 1327 C CA . ASN A 1 158 ? -10.351 -16.691 8.454 1.00 91.81 158 ASN A CA 1
ATOM 1328 C C . ASN A 1 158 ? -9.710 -16.663 9.851 1.00 91.81 158 ASN A C 1
ATOM 1330 O O . ASN A 1 158 ? -9.814 -15.686 10.595 1.00 91.81 158 ASN A O 1
ATOM 1334 N N . LYS A 1 159 ? -9.023 -17.756 10.204 1.00 92.12 159 LYS A N 1
ATOM 1335 C CA . LYS A 1 159 ? -8.386 -17.937 11.520 1.00 92.12 159 LYS A CA 1
ATOM 1336 C C . LYS A 1 159 ? -7.344 -16.863 11.841 1.00 92.12 159 LYS A C 1
ATOM 1338 O O . LYS A 1 159 ? -7.167 -16.537 13.010 1.00 92.12 159 LYS A O 1
ATOM 1343 N N . TYR A 1 160 ? -6.667 -16.311 10.831 1.00 89.88 160 TYR A N 1
ATOM 1344 C CA . TYR A 1 160 ? -5.688 -15.243 11.040 1.00 89.88 160 TYR A CA 1
ATOM 1345 C C . TYR A 1 160 ? -6.375 -13.940 11.439 1.00 89.88 160 TYR A C 1
ATOM 1347 O O . TYR A 1 160 ? -5.977 -13.322 12.421 1.00 89.88 160 TYR A O 1
ATOM 1355 N N . ILE A 1 161 ? -7.435 -13.563 10.722 1.00 92.19 161 ILE A N 1
ATOM 1356 C CA . ILE A 1 161 ? -8.242 -12.382 11.052 1.00 92.19 161 ILE A CA 1
ATOM 1357 C C . ILE A 1 161 ? -8.871 -12.542 12.440 1.00 92.19 161 ILE A C 1
ATOM 1359 O O . ILE A 1 161 ? -8.736 -11.652 13.271 1.00 92.19 161 ILE A O 1
ATOM 1363 N N . SER A 1 162 ? -9.479 -13.698 12.726 1.00 92.62 162 SER A N 1
ATOM 1364 C CA . SER A 1 162 ? -10.080 -13.988 14.036 1.00 92.62 162 SER A CA 1
ATOM 1365 C C . SER A 1 162 ? -9.076 -13.837 15.189 1.00 92.62 162 SER A C 1
ATOM 1367 O O . SER A 1 162 ? -9.401 -13.242 16.220 1.00 92.62 162 SER A O 1
ATOM 1369 N N . LYS A 1 163 ? -7.835 -14.308 14.996 1.00 92.06 163 LYS A N 1
ATOM 1370 C CA . LYS A 1 163 ? -6.758 -14.143 15.977 1.00 92.06 163 LYS A CA 1
ATOM 1371 C C . LYS A 1 163 ? -6.435 -12.665 16.222 1.00 92.06 163 LYS A C 1
ATOM 1373 O O . LYS A 1 163 ? -6.459 -12.243 17.371 1.00 92.06 163 LYS A O 1
ATOM 1378 N N . ILE A 1 164 ? -6.193 -11.886 15.163 1.00 91.56 164 ILE A N 1
ATOM 1379 C CA . ILE A 1 164 ? -5.835 -10.460 15.286 1.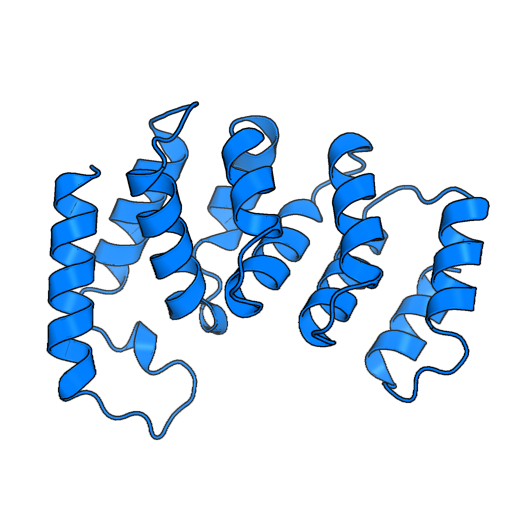00 91.56 164 ILE A CA 1
ATOM 1380 C C . ILE A 1 164 ? -6.961 -9.671 15.971 1.00 91.56 164 ILE A C 1
ATOM 1382 O O . ILE A 1 164 ? -6.706 -8.865 16.857 1.00 91.56 164 ILE A O 1
ATOM 1386 N N . VAL A 1 165 ? -8.220 -9.936 15.610 1.00 92.19 165 VAL A N 1
ATOM 1387 C CA . VAL A 1 165 ? -9.388 -9.267 16.210 1.00 92.19 165 VAL A CA 1
ATOM 1388 C C . VAL A 1 165 ? -9.482 -9.523 17.714 1.00 92.19 165 VAL A C 1
ATOM 1390 O O . VAL A 1 165 ? -9.834 -8.612 18.454 1.00 92.19 165 VAL A O 1
ATOM 1393 N N . THR A 1 166 ? -9.140 -10.732 18.166 1.00 88.50 166 THR A N 1
ATOM 1394 C CA . THR A 1 166 ? -9.135 -11.084 19.597 1.00 88.50 166 THR A CA 1
ATOM 1395 C C . THR A 1 166 ? -8.027 -10.357 20.367 1.00 88.50 166 THR A C 1
ATOM 1397 O O . THR A 1 166 ? -8.190 -10.083 21.549 1.00 88.50 166 THR A O 1
ATOM 1400 N N . GLU A 1 167 ? -6.904 -10.050 19.714 1.00 85.81 167 GLU A N 1
ATOM 1401 C CA . GLU A 1 167 ? -5.773 -9.325 20.315 1.00 85.81 167 GLU A CA 1
ATOM 1402 C C . GLU A 1 167 ? -6.009 -7.801 20.365 1.00 85.81 167 GLU A C 1
ATOM 1404 O O . GLU A 1 167 ? -5.457 -7.129 21.232 1.00 85.81 167 GLU A O 1
ATOM 1409 N N . LEU A 1 168 ? -6.846 -7.265 19.466 1.00 79.44 168 LEU A N 1
ATOM 1410 C CA . LEU A 1 168 ? -7.216 -5.841 19.388 1.00 79.44 168 LEU A CA 1
ATOM 1411 C C . LEU A 1 168 ? -8.329 -5.419 20.370 1.00 79.44 168 LEU A C 1
ATOM 1413 O O . LEU A 1 168 ? -8.544 -4.220 20.573 1.00 79.44 168 LEU A O 1
ATOM 1417 N N . SER A 1 169 ? -9.077 -6.384 20.915 1.00 59.12 169 SER A N 1
ATOM 1418 C CA . SER A 1 169 ? -10.254 -6.181 21.777 1.00 59.12 169 SER A CA 1
ATOM 1419 C C . SER A 1 169 ? -9.936 -6.325 23.257 1.00 59.12 169 SER A C 1
ATOM 1421 O O . SER A 1 169 ? -10.392 -5.454 24.030 1.00 59.12 169 SER A O 1
#